Protein AF-A0A0D7E893-F1 (afdb_monomer_lite)

Foldseek 3Di:
DPDVVVHVDFALADEAAADPDCVLVVLLCVVFVGHHLYYHYNDVLCVVCVVVVHDLVPDDDDPSSVVNVVRVVSSVVCVVVVVDPGGNTDDDDPVVSCVRNDPD

Sequence (104 aa):
AAKSKNYGVRLGGIIANRSKDTDQIDKFCAQTGIQRVAHLPDLDVIRKSRLKKMTLFEMDHTDEILAVQQEYLRLASELLEGKQPPALGKPMKDRDIFDLLGFD

Radius of gyration: 16.74 Å; chains: 1; bounding box: 34×39×43 Å

pLDDT: mean 89.61, std 9.78, range [49.53, 97.12]

Structure (mmCIF, N/CA/C/O backbone):
data_AF-A0A0D7E893-F1
#
_entry.id   AF-A0A0D7E893-F1
#
loop_
_atom_site.group_PDB
_atom_site.id
_atom_site.type_symbol
_atom_site.label_atom_id
_atom_site.label_alt_id
_atom_site.label_comp_id
_atom_site.label_asym_id
_atom_site.label_entity_id
_atom_site.label_seq_id
_atom_site.pdbx_PDB_ins_code
_atom_site.Cartn_x
_atom_site.Cartn_y
_atom_site.Cartn_z
_atom_site.occupancy
_atom_site.B_iso_or_equiv
_atom_site.auth_seq_id
_atom_site.auth_comp_id
_atom_site.auth_asym_id
_atom_site.auth_atom_id
_atom_site.pdbx_PDB_model_num
ATOM 1 N N . ALA A 1 1 ? -2.624 4.919 21.096 1.00 57.84 1 ALA A N 1
ATOM 2 C CA . ALA A 1 1 ? -3.808 5.794 21.269 1.00 57.84 1 ALA A CA 1
ATOM 3 C C . ALA A 1 1 ? -3.505 7.260 21.665 1.00 57.84 1 ALA A C 1
ATOM 5 O O . ALA A 1 1 ? -4.452 8.016 21.829 1.00 57.84 1 ALA A O 1
ATOM 6 N N . ALA A 1 2 ? -2.242 7.716 21.764 1.00 53.50 2 ALA A N 1
ATOM 7 C CA . ALA A 1 2 ? -1.932 9.127 22.075 1.00 53.50 2 ALA A CA 1
ATOM 8 C C . ALA A 1 2 ? -1.835 10.040 20.831 1.00 53.50 2 ALA A C 1
ATOM 10 O O . ALA A 1 2 ? -2.282 11.182 20.859 1.00 53.50 2 ALA A O 1
ATOM 11 N N . LYS A 1 3 ? -1.305 9.529 19.707 1.00 55.88 3 LYS A N 1
ATOM 12 C CA . LYS A 1 3 ? -1.075 10.335 18.494 1.00 55.88 3 LYS A CA 1
ATOM 13 C C . LYS A 1 3 ? -2.360 10.791 17.777 1.00 55.88 3 LYS A C 1
ATOM 15 O O . LYS A 1 3 ? -2.406 11.897 17.275 1.00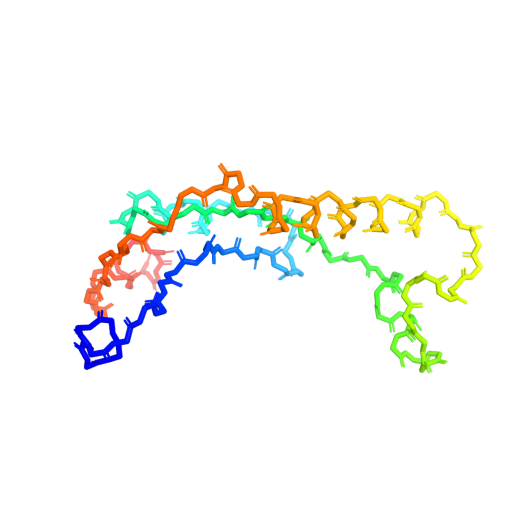 55.88 3 LYS A O 1
ATOM 20 N N . SER A 1 4 ? -3.423 9.993 17.736 1.00 61.78 4 SER A N 1
ATOM 21 C CA . SER A 1 4 ? -4.662 10.391 17.040 1.00 61.78 4 SER A CA 1
ATOM 22 C C . SER A 1 4 ? -5.559 11.330 17.856 1.00 61.78 4 SER A C 1
ATOM 24 O O . SER A 1 4 ? -6.307 12.112 17.275 1.00 61.78 4 SER A O 1
ATOM 26 N N . LYS A 1 5 ? -5.480 11.268 19.195 1.00 64.94 5 LYS A N 1
ATOM 27 C CA . LYS A 1 5 ? -6.232 12.156 20.099 1.00 64.94 5 LYS A CA 1
ATOM 28 C C . LYS A 1 5 ? -5.639 13.564 20.158 1.00 64.94 5 LYS A C 1
ATOM 30 O O . LYS A 1 5 ? -6.391 14.526 20.228 1.00 64.94 5 LYS A O 1
ATOM 35 N N . ASN A 1 6 ? -4.312 13.670 20.087 1.00 76.56 6 ASN A N 1
ATOM 36 C CA . ASN A 1 6 ? -3.600 14.939 20.263 1.00 76.56 6 ASN A CA 1
ATOM 37 C C . ASN A 1 6 ? -3.113 15.554 18.940 1.00 76.56 6 ASN A C 1
ATOM 39 O O . ASN A 1 6 ? -2.623 16.678 18.940 1.00 76.56 6 ASN A O 1
ATOM 43 N N . TYR A 1 7 ? -3.215 14.828 17.820 1.00 81.69 7 TYR A N 1
ATOM 44 C CA . TYR A 1 7 ? -2.702 15.271 16.525 1.00 81.69 7 TYR A CA 1
ATOM 45 C C . TYR A 1 7 ? -3.673 14.916 15.390 1.00 81.69 7 TYR A C 1
ATOM 47 O O . TYR A 1 7 ? -4.415 13.931 15.458 1.00 81.69 7 TYR A O 1
ATOM 55 N N . GLY A 1 8 ? -3.639 15.702 14.310 1.00 86.50 8 GLY A N 1
ATOM 56 C CA . GLY A 1 8 ? -4.473 15.510 13.114 1.00 86.50 8 GLY A CA 1
ATOM 57 C C . GLY A 1 8 ? -4.113 14.283 12.265 1.00 86.50 8 GLY A C 1
ATOM 58 O O . GLY A 1 8 ? -4.778 14.012 11.273 1.00 86.50 8 GLY A O 1
ATOM 59 N N . VAL A 1 9 ? -3.084 13.519 12.647 1.00 88.12 9 VAL A N 1
ATOM 60 C CA . VAL A 1 9 ? -2.640 12.330 11.909 1.00 88.12 9 VAL A CA 1
ATOM 61 C C . VAL A 1 9 ? -3.677 11.207 11.974 1.00 88.12 9 VAL A C 1
ATOM 63 O O . VAL A 1 9 ? -4.229 10.905 13.038 1.00 88.12 9 VAL A O 1
ATOM 66 N N . ARG A 1 10 ? -3.936 10.569 10.834 1.00 88.75 10 ARG A N 1
ATOM 67 C CA . ARG A 1 10 ? -4.883 9.459 10.675 1.00 88.75 10 ARG A CA 1
ATOM 68 C C . ARG A 1 10 ? -4.295 8.390 9.751 1.00 88.75 10 ARG A C 1
ATOM 70 O O . ARG A 1 10 ? -3.289 8.638 9.091 1.00 88.75 10 ARG A O 1
ATOM 77 N N . LEU A 1 11 ? -4.895 7.199 9.738 1.00 91.56 11 LEU A N 1
ATOM 78 C CA . LEU A 1 11 ? -4.460 6.109 8.865 1.00 91.56 11 LEU A CA 1
ATOM 79 C C . LEU A 1 11 ? -4.954 6.369 7.438 1.00 91.56 11 LEU A C 1
ATOM 81 O O . LEU A 1 11 ? -6.151 6.542 7.229 1.00 91.56 11 LEU A O 1
ATOM 85 N N . GLY A 1 12 ? -4.031 6.396 6.476 1.00 91.19 12 GLY A N 1
ATOM 86 C CA . GLY A 1 12 ? -4.348 6.594 5.055 1.00 91.19 12 GLY A CA 1
ATOM 87 C C . GLY A 1 12 ? -4.671 5.307 4.292 1.00 91.19 12 GLY A C 1
ATOM 88 O O . GLY A 1 12 ? -5.219 5.379 3.202 1.00 91.19 12 GLY A O 1
ATOM 89 N N . GLY A 1 13 ? -4.344 4.138 4.853 1.00 93.25 13 GLY A N 1
ATOM 90 C CA . GLY A 1 13 ? -4.565 2.833 4.225 1.00 93.25 13 GLY A CA 1
ATOM 91 C C . GLY A 1 13 ? -3.344 1.917 4.290 1.00 93.25 13 GLY A C 1
ATOM 92 O O . GLY A 1 13 ? -2.359 2.222 4.966 1.00 93.25 13 GLY A O 1
ATOM 93 N N . ILE A 1 14 ? -3.427 0.782 3.594 1.00 95.38 14 ILE A N 1
ATOM 94 C CA . ILE A 1 14 ? -2.383 -0.251 3.516 1.00 95.38 14 ILE A CA 1
ATOM 95 C C . ILE A 1 14 ? -1.867 -0.368 2.080 1.00 95.38 14 ILE A C 1
ATOM 97 O O . ILE A 1 14 ? -2.649 -0.459 1.137 1.00 95.38 14 ILE A O 1
ATOM 101 N N . ILE A 1 15 ? -0.546 -0.414 1.914 1.00 96.06 15 ILE A N 1
ATOM 102 C CA . ILE A 1 15 ? 0.102 -0.741 0.640 1.00 96.06 15 ILE A CA 1
ATOM 103 C C . ILE A 1 15 ? 0.556 -2.198 0.726 1.00 96.06 15 ILE A C 1
ATOM 105 O O . ILE A 1 15 ? 1.463 -2.516 1.497 1.00 96.06 15 ILE A O 1
ATOM 109 N N . ALA A 1 16 ? -0.073 -3.084 -0.047 1.00 97.12 16 ALA A N 1
ATOM 110 C CA . ALA A 1 16 ? 0.395 -4.458 -0.186 1.00 97.12 16 ALA A CA 1
ATOM 111 C C . ALA A 1 16 ? 1.635 -4.451 -1.079 1.00 97.12 16 ALA A C 1
ATOM 113 O O . ALA A 1 16 ? 1.551 -4.055 -2.236 1.00 97.12 16 ALA A O 1
ATOM 114 N N . ASN A 1 17 ? 2.788 -4.839 -0.547 1.00 95.19 17 ASN A N 1
ATOM 115 C CA . ASN A 1 17 ? 4.048 -4.753 -1.271 1.00 95.19 17 ASN A CA 1
ATOM 116 C C . ASN A 1 17 ? 4.768 -6.096 -1.263 1.00 95.19 17 ASN A C 1
ATOM 118 O O . ASN A 1 17 ? 4.897 -6.719 -0.210 1.00 95.19 17 ASN A O 1
ATOM 122 N N . ARG A 1 18 ? 5.300 -6.479 -2.427 1.00 93.81 18 ARG A N 1
ATOM 123 C CA . ARG A 1 18 ? 6.057 -7.713 -2.639 1.00 93.81 18 ARG A CA 1
ATOM 124 C C . ARG A 1 18 ? 5.248 -8.970 -2.299 1.00 93.81 18 ARG A C 1
ATOM 126 O O . ARG A 1 18 ? 5.741 -9.891 -1.654 1.00 93.81 18 ARG A O 1
ATOM 133 N N . SER A 1 19 ? 3.992 -8.997 -2.731 1.00 93.56 19 SER A N 1
ATOM 134 C CA . SER A 1 19 ? 3.119 -10.162 -2.605 1.00 93.56 19 SER A CA 1
ATOM 135 C C . SER A 1 19 ? 2.521 -10.521 -3.959 1.00 93.56 19 SER A C 1
ATOM 137 O O . SER A 1 19 ? 2.223 -9.639 -4.764 1.00 93.56 19 SER A O 1
ATOM 139 N N . LYS A 1 20 ? 2.354 -11.820 -4.226 1.00 92.06 20 LYS A N 1
ATOM 140 C CA . LYS A 1 20 ? 1.641 -12.286 -5.421 1.00 92.06 20 LYS A CA 1
ATOM 141 C C . LYS A 1 20 ? 0.149 -11.979 -5.301 1.00 92.06 20 LYS A C 1
ATOM 143 O O . LYS A 1 20 ? -0.415 -11.347 -6.183 1.00 92.06 20 LYS A O 1
ATOM 148 N N . ASP A 1 21 ? -0.428 -12.365 -4.169 1.00 94.12 21 ASP A N 1
ATOM 149 C CA . ASP A 1 21 ? -1.840 -12.194 -3.839 1.00 94.12 21 ASP A CA 1
ATOM 150 C C . ASP A 1 21 ? -1.995 -11.314 -2.582 1.00 94.12 21 ASP A C 1
ATOM 152 O O . ASP A 1 21 ? -1.008 -10.948 -1.927 1.00 94.12 21 ASP A O 1
ATOM 156 N N . THR A 1 22 ? -3.231 -10.924 -2.265 1.00 96.56 22 THR A N 1
ATOM 157 C CA . THR A 1 22 ? -3.558 -10.018 -1.146 1.00 96.56 22 THR A CA 1
ATOM 158 C C . THR A 1 22 ? -4.618 -10.574 -0.201 1.00 96.56 22 THR A C 1
ATOM 160 O O . THR A 1 22 ? -5.107 -9.842 0.651 1.00 96.56 22 THR A O 1
ATOM 163 N N . ASP A 1 23 ? -4.960 -11.858 -0.298 1.00 95.31 23 ASP A N 1
ATOM 164 C CA . ASP A 1 23 ? -6.058 -12.493 0.439 1.00 95.31 23 ASP A CA 1
ATOM 165 C C . ASP A 1 23 ? -5.966 -12.280 1.960 1.00 95.31 23 ASP A C 1
ATOM 167 O O . ASP A 1 23 ? -6.941 -11.877 2.592 1.00 95.31 23 ASP A O 1
ATOM 171 N N . GLN A 1 24 ? -4.785 -12.466 2.553 1.00 95.25 24 GLN A N 1
ATOM 172 C CA . GLN A 1 24 ? -4.579 -12.270 3.994 1.00 95.25 24 GLN A CA 1
ATOM 173 C C . GLN A 1 24 ? -4.643 -10.794 4.404 1.00 95.25 24 GLN A C 1
ATOM 175 O O . GLN A 1 24 ? -5.179 -10.455 5.460 1.00 95.25 24 GLN A O 1
ATOM 180 N N . ILE A 1 25 ? -4.141 -9.901 3.548 1.00 96.12 25 ILE A N 1
ATOM 181 C CA . ILE A 1 25 ? -4.214 -8.453 3.768 1.00 96.12 25 ILE A CA 1
ATOM 182 C C . ILE A 1 25 ? -5.673 -8.005 3.705 1.00 96.12 25 ILE A C 1
ATOM 184 O O . ILE A 1 25 ? -6.121 -7.252 4.562 1.00 96.12 25 ILE A O 1
ATOM 188 N N . ASP A 1 26 ? -6.431 -8.506 2.735 1.00 95.69 26 ASP A N 1
ATOM 189 C CA . ASP A 1 26 ? -7.832 -8.154 2.537 1.00 95.69 26 ASP A CA 1
ATOM 190 C C . ASP A 1 26 ? -8.715 -8.704 3.675 1.00 95.69 26 ASP A C 1
ATOM 192 O O . ASP A 1 26 ? -9.598 -7.992 4.159 1.00 95.69 26 ASP A O 1
ATOM 196 N N . LYS A 1 27 ? -8.415 -9.901 4.207 1.00 95.38 27 LYS A N 1
ATOM 197 C CA . LYS A 1 27 ? -9.027 -10.415 5.450 1.00 95.38 27 LYS A CA 1
ATOM 198 C C . LYS A 1 27 ? -8.766 -9.494 6.644 1.00 95.38 27 LYS A C 1
ATOM 200 O O . LYS A 1 27 ? -9.694 -9.162 7.381 1.00 95.38 27 LYS A O 1
ATOM 205 N N . PHE A 1 28 ? -7.522 -9.054 6.831 1.00 95.62 28 PHE A N 1
ATOM 206 C CA . PHE A 1 28 ? -7.166 -8.123 7.904 1.00 95.62 28 PHE A CA 1
ATOM 207 C C . PHE A 1 28 ? -7.854 -6.757 7.738 1.00 95.62 28 PHE A C 1
ATOM 209 O O . PHE A 1 28 ? -8.397 -6.206 8.701 1.00 95.62 28 PHE A O 1
ATOM 216 N N . CYS A 1 29 ? -7.887 -6.223 6.516 1.00 94.56 29 CYS A N 1
ATOM 217 C CA . CYS A 1 29 ? -8.598 -4.992 6.167 1.00 94.56 29 CYS A CA 1
ATOM 218 C C . CYS A 1 29 ? -10.081 -5.073 6.558 1.00 94.56 29 CYS A C 1
ATOM 220 O O . CYS A 1 29 ? -10.601 -4.160 7.205 1.00 94.56 29 CYS A O 1
ATOM 222 N N . ALA A 1 30 ? -10.742 -6.193 6.244 1.00 93.81 30 ALA A N 1
ATOM 223 C CA . ALA A 1 30 ? -12.149 -6.418 6.572 1.00 93.81 30 ALA A CA 1
ATOM 224 C C . ALA A 1 30 ? -12.422 -6.396 8.088 1.00 93.81 30 ALA A C 1
ATOM 226 O O . ALA A 1 30 ? -13.436 -5.848 8.515 1.00 93.81 30 ALA A O 1
ATOM 227 N N . GLN A 1 31 ? -11.512 -6.936 8.907 1.00 94.81 31 GLN A N 1
ATOM 228 C CA . GLN A 1 31 ? -11.669 -6.955 10.369 1.00 94.81 31 GLN A CA 1
ATOM 229 C C . GLN A 1 31 ? -11.335 -5.615 11.038 1.00 94.81 31 GLN A C 1
ATOM 231 O O . GLN A 1 31 ? -11.911 -5.263 12.068 1.00 94.81 31 GLN A O 1
ATOM 236 N N . THR A 1 32 ? -10.399 -4.854 10.470 1.00 94.19 32 THR A N 1
ATOM 237 C CA . THR A 1 32 ? -9.892 -3.615 11.083 1.00 94.19 32 THR A CA 1
ATOM 238 C C . THR A 1 32 ? -10.548 -2.343 10.556 1.00 94.19 32 THR A C 1
ATOM 240 O O . THR A 1 32 ? -10.416 -1.286 11.181 1.00 94.19 32 THR A O 1
ATOM 243 N N 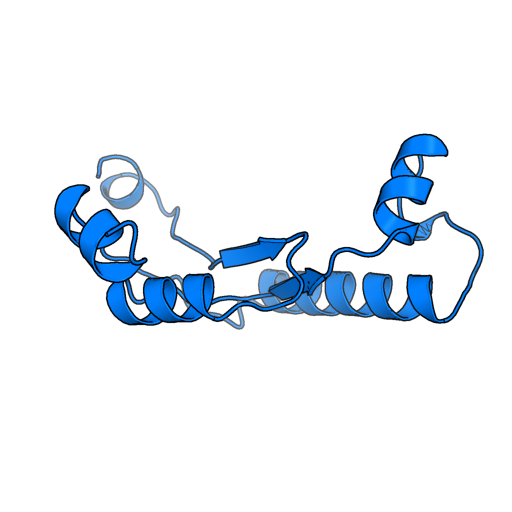. GLY A 1 33 ? -11.265 -2.422 9.432 1.00 91.50 33 GLY A N 1
ATOM 244 C CA . GLY A 1 33 ? -11.878 -1.268 8.771 1.00 91.50 33 GLY A CA 1
ATOM 245 C C . GLY A 1 33 ? -10.860 -0.337 8.103 1.00 91.50 33 GLY A C 1
ATOM 246 O O . GLY A 1 33 ? -11.160 0.833 7.871 1.00 91.50 33 GLY A O 1
ATOM 247 N N . ILE A 1 34 ? -9.647 -0.827 7.834 1.00 92.62 34 ILE A N 1
ATOM 248 C CA . ILE A 1 34 ? -8.624 -0.125 7.050 1.00 92.62 34 ILE A CA 1
ATOM 249 C C . ILE A 1 34 ? -8.681 -0.671 5.624 1.00 92.62 34 ILE A C 1
ATOM 251 O O . ILE A 1 34 ? -8.868 -1.867 5.441 1.00 92.62 34 ILE A O 1
ATOM 255 N N . GLN A 1 35 ? -8.519 0.184 4.614 1.00 92.31 35 GLN A N 1
ATOM 256 C CA . GLN A 1 35 ? -8.518 -0.247 3.215 1.00 92.31 35 GLN A CA 1
ATOM 257 C C . GLN A 1 35 ? -7.105 -0.404 2.658 1.00 92.31 35 GLN A C 1
ATOM 259 O O . GLN A 1 35 ? -6.190 0.351 3.002 1.00 92.31 35 GLN A O 1
ATOM 264 N N . ARG A 1 36 ? -6.944 -1.366 1.748 1.00 94.25 36 ARG A N 1
ATOM 265 C CA . ARG A 1 36 ? -5.767 -1.463 0.889 1.00 94.25 36 ARG A CA 1
ATOM 266 C C . ARG A 1 36 ? -5.875 -0.424 -0.228 1.00 94.25 36 ARG A C 1
ATOM 268 O O . ARG A 1 36 ? -6.857 -0.414 -0.959 1.00 94.25 36 ARG A O 1
ATOM 275 N N . VAL A 1 37 ? -4.859 0.425 -0.359 1.00 94.38 37 VAL A N 1
ATOM 276 C CA . VAL A 1 37 ? -4.828 1.552 -1.315 1.00 94.38 37 VAL A CA 1
ATOM 277 C C . VAL A 1 37 ? -3.945 1.291 -2.533 1.00 94.38 37 VAL A C 1
ATOM 279 O O . VAL A 1 37 ? -4.082 1.956 -3.554 1.00 94.38 37 VAL A O 1
ATOM 282 N N . ALA A 1 38 ? -3.045 0.311 -2.454 1.00 94.88 38 ALA A N 1
ATOM 283 C CA . ALA A 1 38 ? -2.220 -0.120 -3.577 1.00 94.88 38 ALA A CA 1
ATOM 284 C C . ALA A 1 38 ? -1.767 -1.571 -3.412 1.00 94.88 38 ALA A C 1
ATOM 286 O O . ALA A 1 38 ? -1.703 -2.094 -2.291 1.00 94.88 38 ALA A O 1
ATOM 287 N N . HIS A 1 39 ? -1.431 -2.200 -4.537 1.00 95.12 39 HIS A N 1
ATOM 288 C CA . HIS A 1 39 ? -0.778 -3.504 -4.587 1.00 95.12 39 HIS A CA 1
ATOM 289 C C . HIS A 1 39 ? 0.411 -3.430 -5.540 1.00 95.12 39 HIS A C 1
ATOM 291 O O . HIS A 1 39 ? 0.258 -3.199 -6.732 1.00 95.12 39 HIS A O 1
ATOM 297 N N . LEU A 1 40 ? 1.603 -3.615 -4.982 1.00 92.25 40 LEU A N 1
ATOM 298 C CA . LEU A 1 40 ? 2.874 -3.676 -5.685 1.00 92.25 40 LEU A CA 1
ATOM 299 C C . LEU A 1 40 ? 3.343 -5.138 -5.666 1.00 92.25 40 LEU A C 1
ATOM 301 O O . LEU A 1 40 ? 3.827 -5.597 -4.623 1.00 92.25 40 LEU A O 1
ATOM 305 N N . PRO A 1 41 ? 3.178 -5.891 -6.768 1.00 88.94 41 PRO A N 1
ATOM 306 C CA . PRO A 1 41 ? 3.577 -7.292 -6.822 1.00 88.94 41 PRO A CA 1
ATOM 307 C C . PRO A 1 41 ? 5.091 -7.478 -6.671 1.00 88.94 41 PRO A C 1
ATOM 309 O O . PRO A 1 41 ? 5.869 -6.524 -6.764 1.00 88.94 41 PRO A O 1
ATOM 312 N N . ASP A 1 42 ? 5.529 -8.719 -6.447 1.00 86.75 42 ASP A N 1
ATOM 313 C CA . ASP A 1 42 ? 6.961 -9.045 -6.461 1.00 86.75 42 ASP A CA 1
ATOM 314 C C . ASP A 1 42 ? 7.499 -9.004 -7.899 1.00 86.75 42 ASP A C 1
ATOM 316 O O . ASP A 1 42 ? 7.438 -9.9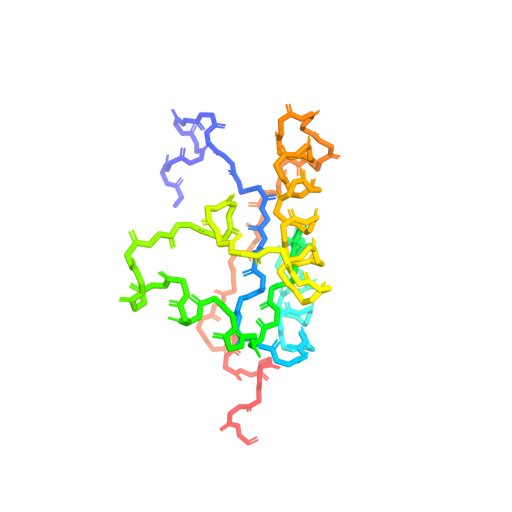84 -8.641 1.00 86.75 42 ASP A O 1
ATOM 320 N N . LEU A 1 43 ? 7.965 -7.824 -8.310 1.00 86.38 43 LEU A N 1
ATOM 321 C CA . LEU A 1 43 ? 8.473 -7.565 -9.651 1.00 86.38 43 LEU A CA 1
ATOM 322 C C . LEU A 1 43 ? 9.987 -7.358 -9.608 1.00 86.38 43 LEU A C 1
ATOM 324 O O . LEU A 1 43 ? 10.502 -6.463 -8.930 1.00 86.38 43 LEU A O 1
ATOM 328 N N . ASP A 1 44 ? 10.712 -8.156 -10.394 1.00 89.12 44 ASP A N 1
ATOM 329 C CA . ASP A 1 44 ? 12.179 -8.150 -10.421 1.00 89.12 44 ASP A CA 1
ATOM 330 C C . ASP A 1 44 ? 12.761 -6.784 -10.836 1.00 89.12 44 ASP A C 1
ATOM 332 O O . ASP A 1 44 ? 13.865 -6.419 -10.425 1.00 89.12 44 ASP A O 1
ATOM 336 N N . VAL A 1 45 ? 12.004 -5.977 -11.589 1.00 89.88 45 VAL A N 1
ATOM 337 C CA . VAL A 1 45 ? 12.392 -4.609 -11.973 1.00 89.88 45 VAL A CA 1
ATOM 338 C C . VAL A 1 45 ? 12.606 -3.693 -10.766 1.00 89.88 45 VAL A C 1
ATOM 340 O O . VAL A 1 45 ? 13.547 -2.900 -10.769 1.00 89.88 45 VAL A O 1
ATOM 343 N N . ILE A 1 46 ? 11.831 -3.859 -9.687 1.00 87.88 46 ILE A N 1
ATOM 344 C CA . ILE A 1 46 ? 11.986 -3.082 -8.446 1.00 87.88 46 ILE A CA 1
ATOM 345 C C . ILE A 1 46 ? 13.317 -3.433 -7.775 1.00 87.88 46 ILE A C 1
ATOM 347 O O . ILE A 1 46 ? 14.065 -2.559 -7.334 1.00 87.88 46 ILE A O 1
ATOM 351 N N . ARG A 1 47 ? 13.663 -4.724 -7.743 1.00 91.00 47 ARG A N 1
ATOM 352 C CA . ARG A 1 47 ? 14.952 -5.193 -7.220 1.00 91.00 47 ARG A CA 1
ATOM 353 C C . ARG A 1 47 ? 16.116 -4.686 -8.079 1.00 91.00 47 ARG A C 1
ATOM 355 O O . ARG A 1 47 ? 17.118 -4.218 -7.538 1.00 91.00 47 ARG A O 1
ATOM 362 N N . LYS A 1 48 ? 15.986 -4.743 -9.409 1.00 92.50 48 LYS A N 1
ATOM 363 C CA . LYS A 1 48 ? 16.986 -4.231 -10.363 1.00 92.50 48 LYS A CA 1
ATOM 364 C C . LYS A 1 48 ? 17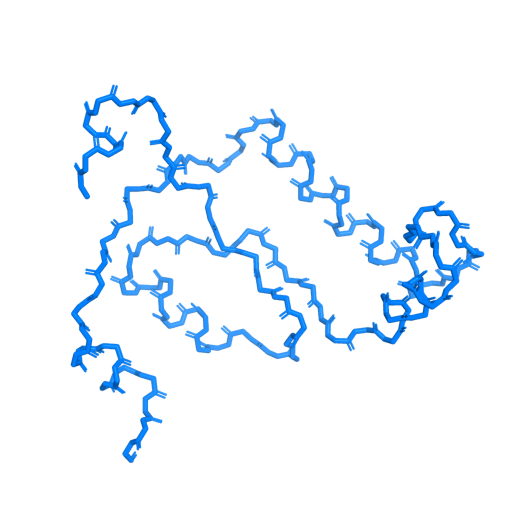.218 -2.726 -10.209 1.00 92.50 48 LYS A C 1
ATOM 366 O O . LYS A 1 48 ? 18.375 -2.311 -10.233 1.00 92.50 48 LYS A O 1
ATOM 371 N N . SER A 1 49 ? 16.170 -1.928 -9.991 1.00 92.75 49 SER A N 1
ATOM 372 C CA . SER A 1 49 ? 16.292 -0.478 -9.764 1.00 92.75 49 SER A CA 1
ATOM 373 C C . SER A 1 49 ? 17.204 -0.184 -8.567 1.00 92.75 49 SER A C 1
ATOM 375 O O . SER A 1 49 ? 18.126 0.629 -8.653 1.00 92.75 49 SER A O 1
ATOM 377 N N . ARG A 1 50 ? 17.025 -0.932 -7.467 1.00 93.69 50 ARG A N 1
ATOM 378 C CA . ARG A 1 50 ? 17.847 -0.807 -6.255 1.00 93.69 50 ARG A CA 1
ATOM 379 C C . ARG A 1 50 ? 19.309 -1.154 -6.509 1.00 93.69 50 ARG A C 1
ATOM 381 O O . ARG A 1 50 ? 20.181 -0.416 -6.059 1.00 93.69 50 ARG A O 1
ATOM 388 N N . LEU A 1 51 ? 19.584 -2.228 -7.255 1.00 95.50 51 LEU A N 1
ATOM 389 C CA . LEU A 1 51 ? 20.954 -2.603 -7.631 1.00 95.50 51 LEU A CA 1
ATOM 390 C C . LEU A 1 51 ? 21.629 -1.545 -8.509 1.00 95.50 51 LEU A C 1
ATOM 392 O O . LEU A 1 51 ? 22.816 -1.274 -8.338 1.00 95.50 51 LEU A O 1
ATOM 396 N N . LYS A 1 52 ? 20.864 -0.912 -9.402 1.00 95.12 52 LYS A N 1
ATOM 397 C CA . LYS A 1 52 ? 21.320 0.208 -10.234 1.00 95.12 52 LYS A CA 1
ATOM 398 C C . LYS A 1 52 ? 21.374 1.552 -9.485 1.00 95.12 52 LYS A C 1
ATOM 400 O O . LYS A 1 52 ? 21.804 2.538 -10.072 1.00 95.12 52 LYS A O 1
ATOM 405 N N . LYS A 1 53 ? 20.979 1.599 -8.203 1.00 96.38 53 LYS A N 1
ATOM 406 C CA . LYS A 1 53 ? 20.902 2.812 -7.362 1.00 96.38 53 LYS A CA 1
ATOM 407 C C . LYS A 1 53 ? 20.044 3.927 -7.970 1.00 96.38 53 LYS A C 1
ATOM 409 O O . LYS A 1 53 ? 20.375 5.100 -7.846 1.00 96.38 53 LYS A O 1
ATOM 414 N N . MET A 1 54 ? 18.935 3.544 -8.591 1.00 96.12 54 MET A N 1
ATOM 415 C CA . MET A 1 54 ? 17.998 4.467 -9.224 1.00 96.12 54 MET A CA 1
ATOM 416 C C . MET A 1 54 ? 16.549 4.078 -8.924 1.00 96.12 54 MET A C 1
ATOM 418 O O . MET A 1 54 ? 16.222 2.937 -8.568 1.00 96.12 54 MET A O 1
ATOM 422 N N . THR A 1 55 ? 15.668 5.055 -9.027 1.00 95.44 55 THR A N 1
ATOM 423 C CA . THR A 1 55 ? 14.222 4.873 -8.981 1.00 95.44 55 THR A CA 1
ATOM 424 C C . THR A 1 55 ? 13.733 4.205 -10.263 1.00 95.44 55 THR A C 1
ATOM 426 O O . THR A 1 55 ? 14.416 4.194 -11.284 1.00 95.44 55 THR A O 1
ATOM 429 N N . LEU A 1 56 ? 12.518 3.655 -10.233 1.00 93.62 56 LEU A N 1
ATOM 430 C CA . LEU A 1 56 ? 11.894 3.077 -11.427 1.00 93.62 56 LEU A CA 1
ATOM 431 C C . LEU A 1 56 ? 11.684 4.111 -12.539 1.00 93.62 56 LEU A C 1
ATOM 433 O O . LEU A 1 56 ? 11.662 3.735 -13.703 1.00 93.62 56 LEU A O 1
ATOM 437 N N . PHE A 1 57 ? 11.541 5.393 -12.191 1.00 95.69 57 PHE A N 1
ATOM 438 C CA . PHE A 1 57 ? 11.351 6.501 -13.135 1.00 95.69 57 PHE A CA 1
ATOM 439 C C . PHE A 1 57 ? 12.629 6.889 -13.887 1.00 95.69 57 PHE A C 1
ATOM 441 O O . PHE A 1 57 ? 12.559 7.581 -14.895 1.00 95.69 57 PHE A O 1
ATOM 448 N N . GLU A 1 58 ? 13.782 6.423 -13.415 1.00 96.19 58 GLU A N 1
ATOM 449 C CA . GLU A 1 58 ? 15.095 6.651 -14.026 1.00 96.19 58 GLU A CA 1
ATOM 450 C C . GLU A 1 58 ? 15.590 5.422 -14.810 1.00 96.19 58 GLU A C 1
ATOM 452 O O . GLU A 1 58 ? 16.679 5.450 -15.379 1.00 96.19 58 GLU A O 1
ATOM 457 N N . MET A 1 59 ? 14.826 4.324 -14.818 1.00 93.88 59 MET A N 1
ATOM 458 C CA . MET A 1 59 ? 15.176 3.110 -15.554 1.00 93.88 59 MET A CA 1
ATOM 459 C C . MET A 1 59 ? 14.769 3.194 -17.030 1.00 93.88 59 MET A C 1
ATOM 461 O O . MET A 1 59 ? 13.831 3.901 -17.391 1.00 93.88 59 MET A O 1
ATOM 465 N N . ASP A 1 60 ? 15.440 2.395 -17.863 1.00 92.88 60 ASP A N 1
ATOM 466 C CA . ASP A 1 60 ? 15.100 2.222 -19.278 1.00 92.88 60 ASP A CA 1
ATOM 467 C C . ASP A 1 60 ? 13.637 1.789 -19.458 1.00 92.88 60 ASP A C 1
ATOM 469 O O . ASP A 1 60 ? 13.124 0.966 -18.698 1.00 92.88 60 ASP A O 1
ATOM 473 N N . HIS A 1 61 ? 12.965 2.315 -20.482 1.00 92.25 61 HIS A N 1
ATOM 474 C CA . HIS A 1 61 ? 11.553 2.025 -20.716 1.00 92.25 61 HIS A CA 1
ATOM 475 C C . HIS A 1 61 ? 11.327 0.566 -21.130 1.00 92.25 61 HIS A C 1
ATOM 477 O O . HIS A 1 61 ? 11.809 0.110 -22.166 1.00 92.25 61 HIS A O 1
ATOM 483 N N . THR A 1 62 ? 10.534 -0.142 -20.328 1.00 93.44 62 THR A N 1
ATOM 484 C CA . THR A 1 62 ? 9.967 -1.458 -20.639 1.00 93.44 62 THR A CA 1
ATOM 485 C C . THR A 1 62 ? 8.506 -1.493 -20.201 1.00 93.44 62 THR A C 1
ATOM 487 O O . THR A 1 62 ? 8.113 -0.728 -19.316 1.00 93.44 62 THR A O 1
ATOM 490 N N . ASP A 1 63 ? 7.708 -2.396 -20.773 1.00 91.88 63 ASP A N 1
ATOM 491 C CA . ASP A 1 63 ? 6.291 -2.543 -20.409 1.00 91.88 63 ASP A CA 1
ATOM 492 C C . ASP A 1 63 ? 6.112 -2.853 -18.913 1.00 91.88 63 ASP A C 1
ATOM 494 O O . ASP A 1 63 ? 5.232 -2.298 -18.254 1.00 91.88 63 ASP A O 1
ATOM 498 N N . GLU A 1 64 ? 7.003 -3.671 -18.342 1.00 89.25 64 GLU A N 1
ATOM 499 C CA . GLU A 1 64 ? 7.017 -3.974 -16.906 1.00 89.25 64 GLU A CA 1
ATOM 500 C C . GLU A 1 64 ? 7.286 -2.725 -16.057 1.00 89.25 64 GLU A C 1
ATOM 502 O O . GLU A 1 64 ? 6.597 -2.488 -15.067 1.00 89.25 64 GLU A O 1
ATOM 507 N N . ILE A 1 65 ? 8.275 -1.907 -16.430 1.00 93.00 65 ILE A N 1
ATOM 508 C CA . ILE A 1 65 ? 8.611 -0.682 -15.692 1.00 93.00 65 ILE A CA 1
ATOM 509 C C . ILE A 1 65 ? 7.470 0.328 -15.796 1.00 93.00 65 ILE A C 1
ATOM 511 O O . ILE A 1 65 ? 7.104 0.932 -14.786 1.00 93.00 65 ILE A O 1
ATOM 515 N N . LEU A 1 66 ? 6.873 0.470 -16.981 1.00 93.44 66 LEU A N 1
ATOM 516 C CA . LEU A 1 66 ? 5.754 1.378 -17.209 1.00 93.44 66 LEU A CA 1
ATOM 517 C C . LEU A 1 66 ? 4.546 1.007 -16.342 1.00 93.44 66 LEU A C 1
ATOM 519 O O . LEU A 1 66 ? 3.965 1.886 -15.708 1.00 93.44 66 LEU A O 1
ATOM 523 N N . ALA A 1 67 ? 4.210 -0.282 -16.250 1.00 91.19 67 ALA A N 1
ATOM 524 C CA . ALA A 1 67 ? 3.109 -0.751 -15.412 1.00 91.19 67 ALA A CA 1
ATOM 525 C C . ALA A 1 67 ? 3.317 -0.388 -13.929 1.00 91.19 67 ALA A C 1
ATOM 527 O O . ALA A 1 67 ? 2.400 0.098 -13.266 1.00 91.19 67 ALA A O 1
ATOM 528 N N . VAL A 1 68 ? 4.539 -0.550 -13.405 1.00 92.31 68 VAL A N 1
ATOM 529 C CA . VAL A 1 68 ? 4.838 -0.201 -12.004 1.00 92.31 68 VAL A CA 1
ATOM 530 C C . VAL A 1 68 ? 4.853 1.309 -11.785 1.00 92.31 68 VAL A C 1
ATOM 532 O O . VAL A 1 68 ? 4.335 1.792 -10.778 1.00 92.31 68 VAL A O 1
ATOM 535 N N . GLN A 1 69 ? 5.420 2.075 -12.718 1.00 94.88 69 GLN A N 1
ATOM 536 C CA . GLN A 1 69 ? 5.386 3.538 -12.668 1.00 94.88 69 GLN A CA 1
ATOM 537 C C . GLN A 1 69 ? 3.943 4.0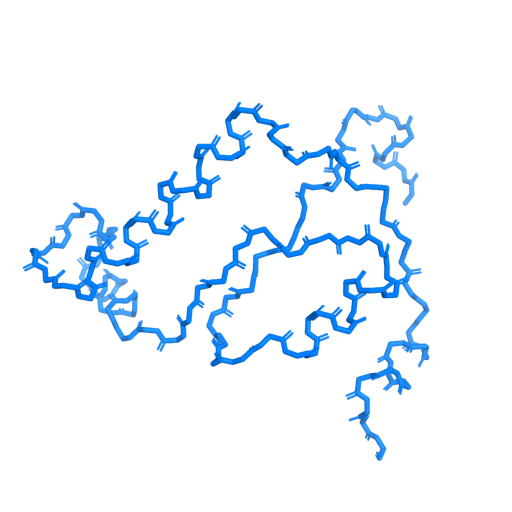58 -12.628 1.00 94.88 69 GLN A C 1
ATOM 539 O O . GLN A 1 69 ? 3.635 4.933 -11.820 1.00 94.88 69 GLN A O 1
ATOM 544 N N . GLN A 1 70 ? 3.056 3.497 -13.456 1.00 94.94 70 GLN A N 1
ATOM 545 C CA . GLN A 1 70 ? 1.638 3.857 -13.485 1.00 94.94 70 GLN A CA 1
ATOM 546 C C . GLN A 1 70 ? 0.947 3.587 -12.146 1.00 94.94 70 GLN A C 1
ATOM 548 O O . GLN A 1 70 ? 0.214 4.451 -11.671 1.00 94.94 70 GLN A O 1
ATOM 553 N N . GLU A 1 71 ? 1.226 2.456 -11.493 1.00 94.25 71 GLU A N 1
ATOM 554 C CA . GLU A 1 71 ? 0.668 2.159 -10.166 1.00 94.25 71 GLU A CA 1
ATOM 555 C C . GLU A 1 71 ? 1.159 3.151 -9.097 1.00 94.25 71 GLU A C 1
ATOM 557 O O . GLU A 1 71 ? 0.368 3.636 -8.284 1.00 94.25 71 GLU A O 1
ATOM 562 N N . TYR A 1 72 ? 2.441 3.539 -9.128 1.00 95.75 72 TYR A N 1
ATOM 563 C CA . TYR A 1 72 ? 2.961 4.583 -8.237 1.00 95.75 72 TYR A CA 1
ATOM 564 C C . TYR A 1 72 ? 2.320 5.951 -8.494 1.00 95.75 72 TYR A C 1
ATOM 566 O O . TYR A 1 72 ? 1.996 6.657 -7.538 1.00 95.75 72 TYR A O 1
ATOM 574 N N . LEU A 1 73 ? 2.124 6.332 -9.759 1.00 96.56 73 LEU A N 1
ATOM 575 C CA . LEU A 1 73 ? 1.477 7.596 -10.120 1.00 96.56 73 LEU A CA 1
ATOM 576 C C . LEU A 1 73 ? -0.005 7.608 -9.731 1.00 96.56 73 LEU A C 1
ATOM 578 O O . LEU A 1 73 ? -0.479 8.613 -9.200 1.00 96.56 73 LEU A O 1
ATOM 582 N N . ARG A 1 74 ? -0.718 6.489 -9.923 1.00 95.94 74 ARG A N 1
ATOM 583 C CA . ARG A 1 74 ? -2.101 6.308 -9.461 1.00 95.94 74 ARG A CA 1
ATOM 584 C C . ARG A 1 74 ? -2.191 6.511 -7.950 1.00 95.94 74 ARG A C 1
ATOM 586 O O . ARG A 1 74 ? -2.973 7.343 -7.497 1.00 95.94 74 ARG A O 1
ATOM 593 N N . LEU A 1 75 ? -1.349 5.813 -7.182 1.00 95.38 75 LEU A N 1
ATOM 594 C CA . LEU A 1 75 ? -1.301 5.947 -5.725 1.00 95.38 75 LEU A CA 1
ATOM 595 C C . LEU A 1 75 ? -0.966 7.384 -5.294 1.00 95.38 75 LEU A C 1
ATOM 597 O O . LEU A 1 75 ? -1.607 7.923 -4.394 1.00 95.38 75 LEU A O 1
ATOM 601 N N . ALA A 1 76 ? 0.015 8.026 -5.932 1.00 95.88 76 ALA A N 1
ATOM 602 C CA . ALA A 1 76 ? 0.392 9.402 -5.616 1.00 95.88 76 ALA A CA 1
ATOM 603 C C . ALA A 1 76 ? -0.757 10.394 -5.873 1.00 95.88 76 ALA A C 1
ATOM 605 O O . ALA A 1 76 ? -1.011 11.253 -5.029 1.00 95.88 76 ALA A O 1
ATOM 606 N N . SER A 1 77 ? -1.476 10.252 -6.993 1.00 96.06 77 SER A N 1
ATOM 607 C CA . SER A 1 77 ? -2.669 11.053 -7.310 1.00 96.06 77 SER A CA 1
ATOM 608 C C . SER A 1 77 ? -3.775 10.843 -6.275 1.00 96.06 77 SER A C 1
ATOM 610 O O . SER A 1 77 ? -4.325 11.819 -5.769 1.00 96.06 77 SER A O 1
ATOM 612 N N . GLU A 1 78 ? -4.059 9.600 -5.877 1.00 93.38 78 GLU A N 1
ATOM 613 C CA . GLU A 1 78 ? -5.077 9.315 -4.857 1.00 93.38 78 GLU A CA 1
ATOM 614 C C . GLU A 1 78 ? -4.755 9.932 -3.495 1.00 93.38 78 GLU A C 1
ATOM 616 O O . GLU A 1 78 ? -5.651 10.468 -2.837 1.00 93.38 78 GLU A O 1
ATOM 621 N N . LEU A 1 79 ? -3.483 9.882 -3.089 1.00 92.19 79 LEU A N 1
ATOM 622 C CA . LEU A 1 79 ? -3.017 10.478 -1.838 1.00 92.19 79 LEU A CA 1
ATOM 623 C C . LEU A 1 79 ? -3.060 12.008 -1.882 1.00 92.19 79 LEU A C 1
ATOM 625 O O . LEU A 1 79 ? -3.467 12.628 -0.901 1.00 92.19 79 LEU A O 1
ATOM 629 N N . LEU A 1 80 ? -2.661 12.612 -3.003 1.00 93.88 80 LEU A N 1
ATOM 630 C CA . LEU A 1 80 ? -2.666 14.064 -3.184 1.00 93.88 80 LEU A CA 1
ATOM 631 C C . LEU A 1 80 ? -4.088 14.633 -3.193 1.00 93.88 80 LEU A C 1
ATOM 633 O O . LEU A 1 80 ? -4.352 15.658 -2.573 1.00 93.88 80 LEU A O 1
ATOM 637 N N . GLU A 1 81 ? -5.000 13.959 -3.891 1.00 93.75 81 GLU A N 1
ATOM 638 C CA . GLU A 1 81 ? -6.399 14.371 -4.015 1.00 93.75 81 GLU A CA 1
ATOM 639 C C . GLU A 1 81 ? -7.227 14.034 -2.768 1.00 93.75 81 GLU A C 1
ATOM 641 O O . GLU A 1 81 ? -8.361 14.492 -2.640 1.00 93.75 81 GLU A O 1
ATOM 646 N N . GLY A 1 82 ? -6.685 13.231 -1.846 1.00 88.31 82 GLY A N 1
ATOM 647 C CA . GLY A 1 82 ? -7.394 12.811 -0.640 1.00 88.31 82 GLY A CA 1
ATOM 648 C C . GLY A 1 82 ? -8.639 11.976 -0.947 1.00 88.31 82 GLY A C 1
ATOM 649 O O . GLY A 1 82 ? -9.619 12.046 -0.207 1.00 88.31 82 GLY A O 1
ATOM 650 N N . LYS A 1 83 ? -8.618 11.196 -2.041 1.00 82.75 83 LYS A N 1
ATOM 651 C CA . LYS A 1 83 ? -9.776 10.407 -2.508 1.00 82.75 83 LYS A CA 1
ATOM 652 C C . LYS A 1 83 ? -10.260 9.391 -1.477 1.00 82.75 83 LYS A C 1
ATOM 654 O O . LYS A 1 83 ? -11.443 9.062 -1.452 1.00 82.75 83 LYS A O 1
ATOM 659 N N . GLN A 1 84 ? -9.350 8.891 -0.644 1.00 79.81 84 GLN A N 1
ATOM 660 C CA . GLN A 1 84 ? -9.670 7.953 0.423 1.00 79.81 84 GLN A CA 1
ATOM 661 C C . GLN A 1 84 ? -9.815 8.701 1.752 1.00 79.81 84 GLN A C 1
ATOM 663 O O . GLN A 1 84 ? -8.849 9.326 2.207 1.00 79.81 84 GLN A O 1
ATOM 668 N N . PRO A 1 85 ? -10.997 8.651 2.397 1.00 81.31 85 PRO A N 1
ATOM 669 C CA . PRO A 1 85 ? -11.168 9.264 3.700 1.00 81.31 85 PRO A CA 1
ATOM 670 C C . PRO A 1 85 ? -10.261 8.559 4.717 1.00 81.31 85 PRO A C 1
ATOM 672 O O . PRO A 1 85 ? -10.061 7.343 4.632 1.00 81.31 85 PRO A O 1
ATOM 675 N N . PRO A 1 86 ? -9.727 9.281 5.713 1.00 82.00 86 PRO A N 1
ATOM 676 C CA . PRO A 1 86 ? -8.863 8.655 6.694 1.00 82.00 86 PRO A CA 1
ATOM 677 C C . PRO A 1 86 ? -9.593 7.555 7.469 1.00 82.00 86 PRO A C 1
ATOM 679 O O . PRO A 1 86 ? -10.671 7.777 8.026 1.00 82.00 86 PRO A O 1
ATOM 682 N N . ALA A 1 87 ? -8.981 6.378 7.555 1.00 83.38 87 ALA A N 1
ATOM 683 C CA . ALA A 1 87 ? -9.520 5.272 8.326 1.00 83.38 87 ALA A CA 1
ATOM 684 C C . ALA A 1 87 ? -9.300 5.523 9.825 1.00 83.38 87 ALA A C 1
ATOM 686 O O . ALA A 1 87 ? -8.213 5.923 10.262 1.00 83.38 87 ALA A O 1
ATOM 687 N N . LEU A 1 88 ? -10.325 5.251 10.638 1.00 80.81 88 LEU A N 1
ATOM 688 C CA . LEU A 1 88 ? -10.152 5.211 12.092 1.00 80.81 88 LEU A CA 1
ATOM 689 C C . LEU A 1 88 ? -9.280 4.019 12.497 1.00 80.81 88 LEU A C 1
ATOM 691 O O . LEU A 1 88 ? -8.416 4.192 13.352 1.00 80.81 88 LEU A O 1
ATOM 695 N N . GLY A 1 89 ? -9.481 2.867 11.843 1.00 85.38 89 GLY A N 1
ATOM 696 C CA . GLY A 1 89 ? -8.772 1.609 12.076 1.00 85.38 89 GLY A CA 1
ATOM 697 C C . GLY A 1 89 ? -8.942 1.078 13.500 1.00 85.38 89 GLY A C 1
ATOM 698 O O . GLY A 1 89 ? -8.515 1.701 14.472 1.00 85.38 89 GLY A O 1
ATOM 699 N N . LYS A 1 90 ? -9.534 -0.106 13.659 1.00 90.56 90 LYS A N 1
ATOM 700 C CA . LYS A 1 90 ? -9.585 -0.772 14.963 1.00 90.56 90 LYS A CA 1
ATOM 701 C C . LYS A 1 90 ? -8.466 -1.812 15.044 1.00 90.56 90 LYS A C 1
ATOM 703 O O . LYS A 1 90 ? -8.504 -2.769 14.275 1.00 90.56 90 LYS A O 1
ATOM 708 N N . PRO A 1 91 ? -7.478 -1.659 15.946 1.00 92.12 91 PRO A N 1
ATOM 709 C CA . PRO A 1 91 ? -6.461 -2.686 16.120 1.00 92.12 91 PRO A CA 1
ATOM 710 C C . PRO A 1 91 ? -7.103 -3.973 16.651 1.00 92.12 91 PRO A C 1
ATOM 712 O O . PRO A 1 91 ? -7.992 -3.923 17.508 1.00 92.12 91 PRO A O 1
ATOM 715 N N . MET A 1 92 ? -6.636 -5.111 16.145 1.00 93.81 92 MET A N 1
ATOM 716 C CA . MET A 1 92 ? -6.971 -6.434 16.672 1.00 93.81 92 MET A CA 1
ATOM 717 C C . MET A 1 92 ? -6.121 -6.740 17.907 1.00 93.81 92 MET A C 1
ATOM 719 O O . MET A 1 92 ? -5.050 -6.154 18.082 1.00 93.81 92 MET A O 1
ATOM 723 N N . LYS A 1 93 ? -6.587 -7.649 18.768 1.00 94.81 93 LYS A N 1
ATOM 724 C CA . LYS A 1 93 ? -5.718 -8.234 19.797 1.00 94.81 93 LYS A CA 1
ATOM 725 C C . LYS A 1 93 ? -4.794 -9.258 19.148 1.00 94.81 93 LYS A C 1
ATOM 727 O O . LYS A 1 93 ? -5.171 -9.860 18.147 1.00 94.81 93 LYS A O 1
ATOM 732 N N . ASP A 1 94 ? -3.646 -9.507 19.771 1.00 92.56 94 ASP A N 1
ATOM 733 C CA . ASP A 1 94 ? -2.659 -10.471 19.271 1.00 92.56 94 ASP A CA 1
ATOM 734 C C . ASP A 1 94 ? -3.289 -11.846 19.012 1.00 92.56 94 ASP A C 1
ATOM 736 O O . ASP A 1 94 ? -3.170 -12.385 17.919 1.00 92.56 94 ASP A O 1
ATOM 740 N N . ARG A 1 95 ? -4.058 -12.375 19.970 1.00 93.44 95 ARG A N 1
ATOM 741 C CA . ARG A 1 95 ? -4.771 -13.647 19.787 1.00 93.44 95 ARG A CA 1
ATOM 742 C C . ARG A 1 95 ? -5.704 -13.631 18.571 1.00 93.44 95 ARG A C 1
ATOM 744 O O . ARG A 1 95 ? -5.659 -14.544 17.762 1.00 93.44 95 ARG A O 1
ATOM 751 N N . ASP A 1 96 ? -6.490 -12.569 18.415 1.00 93.88 96 ASP A N 1
ATOM 752 C CA . ASP A 1 96 ? -7.481 -12.471 17.340 1.00 93.88 96 ASP A CA 1
ATOM 753 C C . ASP A 1 96 ? -6.814 -12.440 15.949 1.00 93.88 96 ASP A C 1
ATOM 755 O O . ASP A 1 96 ? -7.384 -12.947 14.986 1.00 93.88 96 ASP A O 1
ATOM 759 N N . ILE A 1 97 ? -5.622 -11.837 15.816 1.00 93.69 97 ILE A N 1
ATOM 760 C CA . ILE A 1 97 ? -4.891 -11.818 14.536 1.00 93.69 97 ILE A CA 1
ATOM 761 C C . ILE A 1 97 ? -4.215 -13.162 14.235 1.00 93.69 97 ILE A C 1
ATOM 763 O O . ILE A 1 97 ? -4.189 -13.560 13.071 1.00 93.69 97 ILE A O 1
ATOM 767 N N . PHE A 1 98 ? -3.726 -13.881 15.254 1.00 92.00 98 PHE A N 1
ATOM 768 C CA . PHE A 1 98 ? -3.242 -15.256 15.084 1.00 92.00 98 PHE A CA 1
ATOM 769 C C . PHE A 1 98 ? -4.370 -16.180 14.604 1.00 92.00 98 PHE A C 1
ATOM 771 O O . PHE A 1 98 ? -4.201 -16.865 13.595 1.00 92.00 98 PHE A O 1
ATOM 778 N N . ASP A 1 99 ? -5.535 -16.110 15.255 1.00 92.25 99 ASP A N 1
ATOM 779 C CA . ASP A 1 99 ? -6.713 -16.909 14.903 1.00 92.25 99 ASP A CA 1
ATOM 780 C C . ASP A 1 99 ? -7.236 -16.563 13.489 1.00 92.25 99 ASP A C 1
ATOM 782 O O . ASP A 1 99 ? -7.644 -17.445 12.734 1.00 92.25 99 ASP A O 1
ATOM 786 N N . LEU A 1 100 ? -7.208 -15.282 13.091 1.00 92.44 100 LEU A N 1
ATOM 787 C CA . LEU A 1 100 ? -7.694 -14.828 11.778 1.00 92.44 100 LEU A CA 1
ATOM 788 C C . LEU A 1 100 ? -6.832 -15.320 10.609 1.00 92.44 100 LEU A C 1
ATOM 790 O O . LEU A 1 100 ? -7.365 -15.670 9.552 1.00 92.44 100 LEU A O 1
ATOM 794 N N . LEU A 1 101 ? -5.509 -15.243 10.756 1.00 89.94 101 LEU A N 1
ATOM 795 C CA . LEU A 1 101 ? -4.576 -15.494 9.656 1.00 89.94 101 LEU A CA 1
ATOM 796 C C . LEU A 1 101 ? -4.237 -16.979 9.490 1.00 89.94 101 LEU A C 1
ATOM 798 O O . LEU A 1 101 ? -3.666 -17.344 8.465 1.00 89.94 101 LEU A O 1
ATOM 802 N N . GLY A 1 102 ? -4.651 -17.821 10.442 1.00 71.75 102 GLY A N 1
ATOM 803 C CA . GLY A 1 102 ? -4.471 -19.266 10.385 1.00 71.75 102 GLY A CA 1
ATOM 804 C C . GLY A 1 102 ? -3.001 -19.640 10.519 1.00 71.75 102 GLY A C 1
ATOM 805 O O . GLY A 1 102 ? -2.320 -19.883 9.525 1.00 71.75 102 GLY A O 1
ATOM 806 N N . PHE A 1 103 ? -2.518 -19.669 11.759 1.00 60.19 103 PHE A N 1
ATOM 807 C CA . PHE A 1 103 ? -1.232 -20.283 12.108 1.00 60.19 103 PHE A CA 1
ATOM 808 C C . PHE A 1 103 ? -1.387 -21.649 12.805 1.00 60.19 103 PHE A C 1
ATOM 810 O O . PHE A 1 103 ? -0.376 -22.209 13.229 1.00 60.19 103 PHE A O 1
ATOM 817 N N . ASP A 1 104 ? -2.612 -22.187 12.850 1.00 49.53 104 ASP A N 1
ATOM 818 C CA . ASP A 1 104 ? -2.966 -23.516 13.373 1.00 49.53 104 ASP A CA 1
ATOM 819 C C . ASP A 1 104 ? -3.448 -24.454 12.253 1.00 49.53 104 ASP A C 1
ATOM 821 O O . ASP A 1 104 ? -4.162 -23.972 11.337 1.00 49.53 104 ASP A O 1
#

Secondary structure (DSSP, 8-state):
--HHHHSS--B--EEEES-S--HHHHHHHHHHTPPEEEEE---HHHHHHHHTTS-GGGSPP-HHHHHHHHHHHHHHHHHHHT-SPPB---PPPHHHHHHHHT--

InterPro domains:
  IPR000392 NifH/frxC family [PF00142] (3-101)
  IPR027417 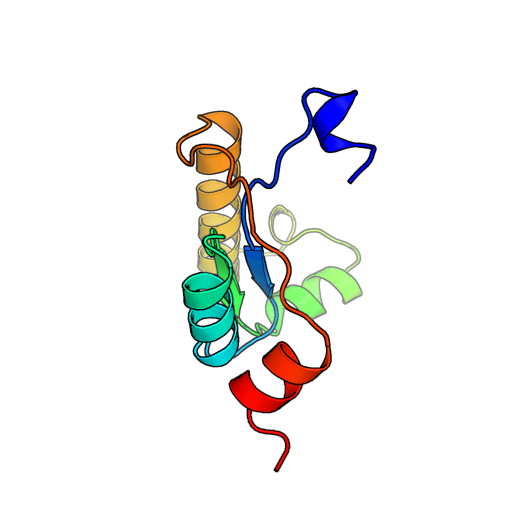P-loop containing nucleoside triphosphate hydrolase [G3DSA:3.40.50.300] (1-104)
  IPR027417 P-loop containing nucleoside triphosphate hydrolase [SSF52540] (6-84)

Organism: Rhodopseudomonas palustris (NCBI:txid1076)